Protein AF-A0A1G6GCM0-F1 (afdb_monomer_lite)

Radius of gyration: 21.01 Å; chains: 1; bounding box: 24×16×74 Å

pLDDT: mean 83.87, std 14.36, range [47.84, 96.88]

Secondary structure (DSSP, 8-state):
---------------PPPPEEEEEEE-TTS-EEEEEEE-HHHHHHHHHHHH-

Sequence (52 aa):
PCNSPTVKLEVKQPEGEPPIKWIKLQLVSGATLFLRNTTVLDLSLLLNKMIG

Foldseek 3Di:
DDPDDDPPPPPPDPPAPFFDAWDWDQDPVRDIDIDGRHHPVRVVVVVVVVVD

Structure (mmCIF, N/CA/C/O backbone):
data_AF-A0A1G6GCM0-F1
#
_entry.id   AF-A0A1G6GCM0-F1
#
loop_
_atom_site.group_PDB
_atom_site.id
_atom_site.type_symbol
_atom_site.label_atom_id
_atom_site.label_alt_id
_atom_site.label_comp_id
_atom_site.label_asym_id
_atom_site.label_entity_id
_atom_site.label_seq_id
_atom_site.pdbx_PDB_ins_code
_atom_site.Cartn_x
_atom_site.Cartn_y
_atom_site.Cartn_z
_atom_site.occupancy
_atom_site.B_iso_or_equiv
_atom_site.auth_seq_id
_atom_site.auth_comp_id
_atom_site.auth_asym_id
_atom_site.auth_atom_id
_atom_site.pdbx_PDB_model_num
ATOM 1 N N . PRO A 1 1 ? 3.271 10.652 60.095 1.00 50.22 1 PRO A N 1
ATOM 2 C CA . PRO A 1 1 ? 2.381 10.553 58.913 1.00 50.22 1 PRO A CA 1
ATOM 3 C C . PRO A 1 1 ? 3.106 11.062 57.659 1.00 50.22 1 PRO A C 1
ATOM 5 O O . PRO A 1 1 ? 3.340 12.258 57.525 1.00 50.22 1 PRO A O 1
ATOM 8 N N . CYS A 1 2 ? 3.555 10.143 56.804 1.00 47.84 2 CYS A N 1
ATOM 9 C CA . CYS A 1 2 ? 4.243 10.472 55.558 1.00 47.84 2 CYS A CA 1
ATOM 10 C C . CYS A 1 2 ? 3.189 10.595 54.450 1.00 47.84 2 CYS A C 1
ATOM 12 O O . CYS A 1 2 ? 2.678 9.584 53.976 1.00 47.84 2 CYS A O 1
ATOM 14 N N . ASN A 1 3 ? 2.814 11.820 54.082 1.00 56.81 3 ASN A N 1
ATOM 15 C CA . ASN A 1 3 ? 1.930 12.065 52.942 1.00 56.81 3 ASN A CA 1
ATOM 16 C C . ASN A 1 3 ? 2.789 12.183 51.682 1.00 56.81 3 ASN A C 1
ATOM 18 O O . ASN A 1 3 ? 3.075 13.280 51.209 1.00 56.81 3 ASN A O 1
ATOM 22 N N . SER A 1 4 ? 3.255 11.047 51.170 1.00 66.12 4 SER A N 1
ATOM 23 C CA . SER A 1 4 ? 3.897 10.999 49.859 1.00 66.12 4 SER A CA 1
ATOM 24 C C . SER A 1 4 ? 2.820 11.188 48.7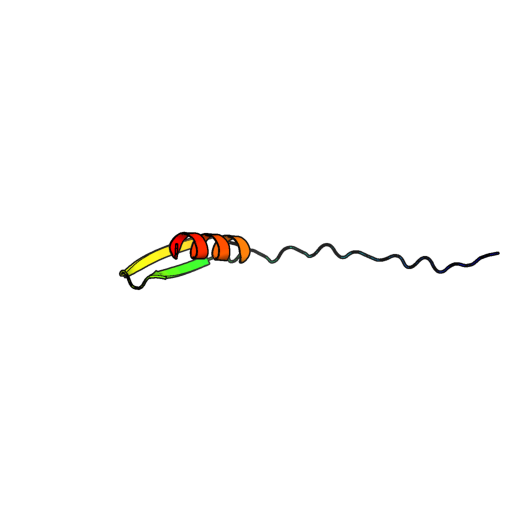81 1.00 66.12 4 SER A C 1
ATOM 26 O O . SER A 1 4 ? 1.857 10.418 48.766 1.00 66.12 4 SER A O 1
ATOM 28 N N . PRO A 1 5 ? 2.926 12.185 47.883 1.00 63.00 5 PRO A N 1
ATOM 29 C CA . PRO A 1 5 ? 1.939 12.380 46.831 1.00 63.00 5 PRO A CA 1
ATOM 30 C C . PRO A 1 5 ? 2.035 11.223 45.834 1.00 63.00 5 PRO A C 1
ATOM 32 O O . PRO A 1 5 ? 2.988 11.114 45.065 1.00 63.00 5 PRO A O 1
ATOM 35 N N . THR A 1 6 ? 1.050 10.327 45.848 1.00 69.25 6 THR A N 1
ATOM 36 C CA . THR A 1 6 ? 0.911 9.306 44.809 1.00 69.25 6 THR A CA 1
ATOM 37 C C . THR A 1 6 ? 0.385 9.982 43.548 1.00 69.25 6 THR A C 1
ATOM 39 O O . THR A 1 6 ? -0.813 10.227 43.412 1.00 69.25 6 THR A O 1
ATOM 42 N N . VAL A 1 7 ? 1.283 10.307 42.620 1.00 69.81 7 VAL A N 1
ATOM 43 C CA . VAL A 1 7 ? 0.895 10.732 41.273 1.00 69.81 7 VAL A CA 1
ATOM 44 C C . VAL A 1 7 ? 0.303 9.513 40.569 1.00 69.81 7 VAL A C 1
ATOM 46 O O . VAL A 1 7 ? 1.020 8.587 40.194 1.00 69.81 7 VAL A O 1
ATOM 49 N N . LYS A 1 8 ? -1.024 9.486 40.417 1.00 67.31 8 LYS A N 1
ATOM 50 C CA . LYS A 1 8 ? -1.701 8.531 39.536 1.00 67.31 8 LYS A CA 1
ATOM 51 C C . LYS A 1 8 ? -1.374 8.934 38.100 1.00 67.31 8 LYS A C 1
ATOM 53 O O . LYS A 1 8 ? -2.010 9.825 37.549 1.00 67.31 8 LYS A O 1
ATOM 58 N N . LEU A 1 9 ? -0.333 8.329 37.531 1.00 69.81 9 LEU A N 1
ATOM 59 C CA . LEU A 1 9 ? -0.014 8.479 36.118 1.00 69.81 9 LEU A CA 1
ATOM 60 C C . LEU A 1 9 ? -1.104 7.753 35.326 1.00 69.81 9 LEU A C 1
ATOM 62 O O . LEU A 1 9 ? -1.083 6.531 35.186 1.00 69.81 9 LEU A O 1
ATOM 66 N N . GLU A 1 10 ? -2.103 8.500 34.874 1.00 63.38 10 GLU A N 1
ATOM 67 C CA . GLU A 1 10 ? -3.122 7.988 33.970 1.00 63.38 10 GLU A CA 1
ATOM 68 C C . GLU A 1 10 ? -2.452 7.793 32.606 1.00 63.38 10 GLU A C 1
ATOM 70 O O . GLU A 1 10 ? -2.304 8.723 31.811 1.00 63.38 10 GLU A O 1
ATOM 75 N N . VAL A 1 11 ? -1.936 6.584 32.372 1.00 67.62 11 VAL A N 1
ATOM 76 C CA . VAL A 1 11 ? -1.411 6.188 31.067 1.00 67.62 11 VAL A CA 1
ATOM 77 C C . VAL A 1 11 ? -2.609 6.124 30.133 1.00 67.62 11 VAL A C 1
ATOM 79 O O . VAL A 1 11 ? -3.306 5.113 30.064 1.00 67.62 11 VAL A O 1
ATOM 82 N N . LYS A 1 12 ? -2.880 7.228 29.434 1.00 66.00 12 LYS A N 1
ATOM 83 C CA . LYS A 1 12 ? -3.781 7.208 28.289 1.00 66.00 12 LYS A CA 1
ATOM 84 C C . LYS A 1 12 ? -3.180 6.224 27.296 1.00 66.00 12 LYS A C 1
ATOM 86 O O . LYS A 1 12 ? -2.123 6.492 26.724 1.00 66.00 12 LYS A O 1
ATOM 91 N N . GLN A 1 13 ? -3.815 5.061 27.153 1.00 63.72 13 GLN A N 1
ATOM 92 C CA . GLN A 1 13 ? -3.537 4.183 26.028 1.00 63.72 13 GLN A CA 1
ATOM 93 C C . GLN A 1 13 ? -3.638 5.050 24.773 1.00 63.72 13 GLN A C 1
ATOM 95 O O . GLN A 1 13 ? -4.628 5.776 24.646 1.00 63.72 13 GLN A O 1
ATOM 100 N N . PRO A 1 14 ? -2.626 5.051 23.891 1.00 65.50 14 PRO A N 1
ATOM 101 C CA . PRO A 1 14 ? -2.783 5.721 22.619 1.00 65.50 14 PRO A CA 1
ATOM 102 C C . PRO A 1 14 ? -3.973 5.050 21.939 1.00 65.50 14 PRO A C 1
ATOM 104 O O . PRO A 1 14 ? -3.914 3.863 21.616 1.00 65.50 14 PRO A O 1
ATOM 107 N N . GLU A 1 15 ? -5.082 5.781 21.810 1.00 69.88 15 GLU A N 1
ATOM 108 C CA . GLU A 1 15 ? -6.166 5.375 20.930 1.00 69.88 15 GLU A CA 1
ATOM 109 C C . GLU A 1 15 ? -5.509 5.198 19.564 1.00 69.88 15 GLU A C 1
ATOM 111 O O . GLU A 1 15 ? -4.973 6.155 19.004 1.00 69.88 15 GLU A O 1
ATOM 116 N N . GLY A 1 16 ? -5.397 3.946 19.113 1.00 71.75 16 GLY A N 1
ATOM 117 C CA . GLY A 1 16 ? -4.713 3.642 17.864 1.00 71.75 16 GLY A CA 1
ATOM 118 C C . GLY A 1 16 ? -5.316 4.497 16.757 1.00 71.75 16 GLY A C 1
ATOM 119 O O . GLY A 1 16 ? -6.541 4.614 16.682 1.00 71.75 16 GLY A O 1
ATOM 120 N N . GLU A 1 17 ? -4.469 5.123 15.935 1.00 76.38 17 GLU A N 1
ATOM 121 C CA . GLU A 1 17 ? -4.968 5.964 14.851 1.00 76.38 17 GLU A CA 1
ATOM 122 C C . GLU A 1 17 ? -5.982 5.178 14.008 1.00 76.38 17 GLU A C 1
ATOM 124 O O . GLU A 1 17 ? -5.723 4.023 13.637 1.00 76.38 17 GLU A O 1
ATOM 129 N N . PRO A 1 18 ? -7.149 5.773 13.707 1.00 83.81 18 PRO A N 1
ATOM 130 C CA . PRO A 1 18 ? -8.152 5.098 12.911 1.00 83.81 18 PRO A CA 1
ATOM 131 C C . PRO A 1 18 ? -7.581 4.770 11.522 1.00 83.81 18 PRO A C 1
ATOM 133 O O . PRO A 1 18 ? -6.848 5.576 10.941 1.00 83.81 18 PRO A O 1
ATOM 136 N N . PRO A 1 19 ? -7.921 3.603 10.951 1.00 91.38 19 PRO A N 1
ATOM 137 C CA . PRO A 1 19 ? -7.374 3.188 9.670 1.00 91.38 19 PRO A CA 1
ATOM 138 C C . PRO A 1 19 ? -7.832 4.112 8.539 1.00 91.38 19 PRO A C 1
ATOM 140 O O . PRO A 1 19 ? -8.962 4.615 8.514 1.00 91.38 19 PRO A O 1
ATOM 143 N N . ILE A 1 20 ? -6.974 4.269 7.533 1.00 94.50 20 ILE A N 1
ATOM 144 C CA . ILE A 1 20 ? -7.307 4.981 6.304 1.00 94.50 20 ILE A CA 1
ATOM 145 C C . ILE A 1 20 ? -8.296 4.118 5.525 1.00 94.50 20 ILE A C 1
ATOM 147 O O . ILE A 1 20 ? -7.981 3.009 5.087 1.00 94.50 20 ILE A O 1
ATOM 151 N N . LYS A 1 21 ? -9.517 4.626 5.338 1.00 95.56 21 LYS A N 1
ATOM 152 C CA . LYS A 1 21 ? -10.607 3.863 4.712 1.00 95.56 21 LYS A CA 1
ATOM 153 C C . LYS A 1 21 ? -10.280 3.433 3.282 1.00 95.56 21 LYS A C 1
ATOM 155 O O . LYS A 1 21 ? -10.611 2.309 2.911 1.00 95.56 21 LYS A O 1
ATOM 160 N N . TRP A 1 22 ? -9.639 4.307 2.502 1.00 96.44 22 TRP A N 1
ATOM 161 C CA . TRP A 1 22 ? -9.376 4.099 1.078 1.00 96.44 22 TRP A CA 1
ATOM 162 C C . TRP A 1 22 ? -8.079 4.769 0.650 1.00 96.44 22 TRP A C 1
ATOM 164 O O . TRP A 1 22 ? -7.870 5.944 0.941 1.00 96.44 22 TRP A O 1
ATOM 174 N N . ILE A 1 23 ? -7.252 4.044 -0.096 1.00 95.75 23 ILE A N 1
ATOM 175 C CA . ILE A 1 23 ? -6.038 4.569 -0.722 1.00 95.75 23 ILE A CA 1
ATOM 176 C C . ILE A 1 23 ? -6.009 4.094 -2.172 1.00 95.75 23 ILE A C 1
ATOM 178 O O . ILE A 1 23 ? -6.220 2.912 -2.447 1.00 95.75 23 ILE A O 1
ATOM 182 N N . LYS A 1 24 ? -5.726 5.013 -3.097 1.00 96.88 24 LYS A N 1
ATOM 183 C CA . LYS A 1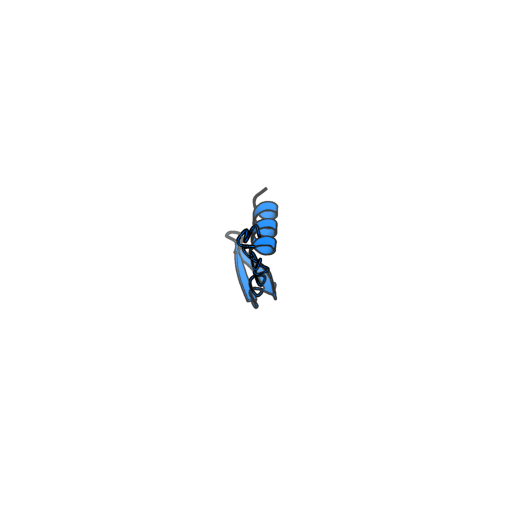 24 ? -5.396 4.707 -4.492 1.00 96.88 24 LYS A CA 1
ATOM 184 C C . LYS A 1 24 ? -3.940 5.098 -4.730 1.00 96.88 24 LYS A C 1
ATOM 186 O O . LYS A 1 24 ? -3.620 6.282 -4.705 1.00 96.88 24 LYS A O 1
ATOM 191 N N . LEU A 1 25 ? -3.078 4.115 -4.969 1.00 95.06 25 LEU A N 1
ATOM 192 C CA . LEU A 1 25 ? -1.676 4.322 -5.337 1.00 95.06 25 LEU A CA 1
ATOM 193 C C . LEU A 1 25 ? -1.522 4.094 -6.837 1.00 95.06 25 LEU A C 1
ATOM 195 O O . LEU A 1 25 ? -1.908 3.041 -7.339 1.00 95.06 25 LEU A O 1
ATOM 199 N N . GLN A 1 26 ? -0.951 5.062 -7.547 1.00 96.06 26 GLN A N 1
ATOM 200 C CA . GLN A 1 26 ? -0.576 4.913 -8.952 1.00 96.06 26 GLN A CA 1
ATOM 201 C C . GLN A 1 26 ? 0.943 4.855 -9.047 1.00 96.06 26 GLN A C 1
ATOM 203 O O . GLN A 1 26 ? 1.631 5.756 -8.573 1.00 96.06 26 GLN A O 1
ATOM 208 N N . LEU A 1 27 ? 1.458 3.776 -9.627 1.00 92.19 27 LEU A N 1
ATOM 209 C CA . LEU A 1 27 ? 2.886 3.581 -9.837 1.00 92.19 27 LEU A CA 1
ATOM 210 C C . LEU A 1 27 ? 3.300 4.152 -11.192 1.00 92.19 27 LEU A C 1
ATOM 212 O O . LEU A 1 27 ? 2.512 4.180 -12.137 1.00 92.19 27 LEU A O 1
ATOM 216 N N . VAL A 1 28 ? 4.575 4.523 -11.315 1.00 94.06 28 VAL A N 1
ATOM 217 C CA . VAL A 1 28 ? 5.166 4.995 -12.581 1.00 94.06 28 VAL A CA 1
ATOM 218 C C . VAL A 1 28 ? 5.103 3.952 -13.701 1.00 94.06 28 VAL A C 1
ATOM 220 O O . VAL A 1 28 ? 5.077 4.313 -14.870 1.00 94.06 28 VAL A O 1
ATOM 223 N N . SER A 1 29 ? 5.004 2.663 -13.358 1.00 93.38 29 SER A N 1
ATOM 224 C CA . SER A 1 29 ? 4.777 1.576 -14.318 1.00 93.38 29 SER A CA 1
ATOM 225 C C . SER A 1 29 ? 3.380 1.595 -14.954 1.00 93.38 29 SER A C 1
ATOM 227 O O . SER A 1 29 ? 3.097 0.782 -15.829 1.00 93.38 29 SER A O 1
ATOM 229 N N . GLY A 1 30 ? 2.484 2.472 -14.492 1.00 95.31 30 GLY A N 1
ATOM 230 C CA . GLY A 1 30 ? 1.077 2.517 -14.887 1.00 95.31 30 GLY A CA 1
ATOM 231 C C . GLY A 1 30 ? 0.170 1.601 -14.058 1.00 95.31 30 GLY A C 1
ATOM 232 O O . GLY A 1 30 ? -1.053 1.703 -14.151 1.00 95.31 30 GLY A O 1
ATOM 233 N N . ALA A 1 31 ? 0.732 0.739 -13.203 1.00 94.62 31 ALA A N 1
ATOM 234 C CA . ALA A 1 31 ? -0.056 -0.089 -12.295 1.00 94.62 31 ALA A CA 1
ATOM 235 C C . ALA A 1 31 ? -0.772 0.766 -11.235 1.00 94.62 31 ALA A C 1
ATOM 237 O O . ALA A 1 31 ? -0.240 1.764 -10.746 1.00 94.62 31 ALA A O 1
ATOM 238 N N . THR A 1 32 ? -1.986 0.361 -10.856 1.00 96.25 32 THR A N 1
ATOM 239 C CA . THR A 1 32 ? -2.769 1.021 -9.803 1.00 96.25 32 THR A CA 1
ATOM 240 C C . THR A 1 32 ? -3.126 0.017 -8.710 1.00 96.25 32 THR A C 1
ATOM 242 O O . THR A 1 32 ? -3.677 -1.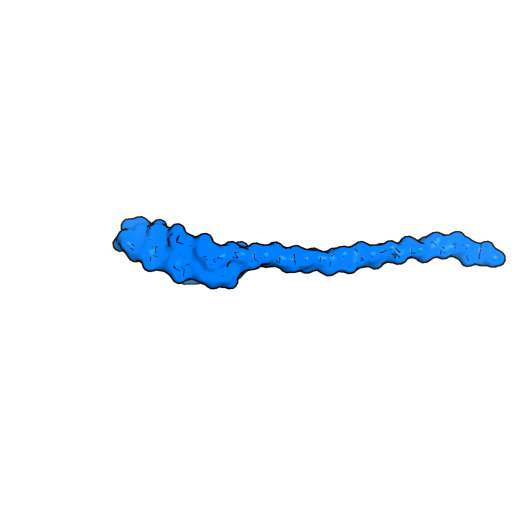041 -9.005 1.00 96.25 32 THR A O 1
ATOM 245 N N . LEU A 1 33 ? -2.852 0.364 -7.452 1.00 94.56 33 LEU A N 1
ATOM 246 C CA . LEU A 1 33 ? -3.241 -0.408 -6.272 1.00 94.56 33 LEU A CA 1
ATOM 247 C C . LEU A 1 33 ? -4.356 0.313 -5.520 1.00 94.56 33 LEU A C 1
ATOM 249 O O . LEU A 1 33 ? -4.295 1.523 -5.295 1.00 94.56 33 LEU A O 1
ATOM 253 N N . PHE A 1 34 ? -5.355 -0.455 -5.099 1.00 96.12 34 PHE A N 1
ATOM 254 C CA . PHE A 1 34 ? -6.444 0.021 -4.258 1.00 96.12 34 PHE A CA 1
ATOM 255 C C . PHE A 1 34 ? -6.378 -0.693 -2.917 1.00 96.12 34 PHE A C 1
ATOM 257 O O . PHE A 1 34 ? -6.501 -1.915 -2.857 1.00 96.12 34 PHE A O 1
ATOM 264 N N . LEU A 1 35 ? -6.198 0.074 -1.848 1.00 95.12 35 LEU A N 1
ATOM 265 C CA . LEU A 1 35 ? -6.144 -0.436 -0.484 1.00 95.12 35 LEU A CA 1
ATOM 266 C C . LEU A 1 35 ? -7.356 0.079 0.286 1.00 95.12 35 LEU A C 1
ATOM 268 O O . LEU A 1 35 ? -7.816 1.205 0.072 1.00 95.12 35 LEU A O 1
ATOM 272 N N . ARG A 1 36 ? -7.884 -0.760 1.173 1.00 95.75 36 ARG A N 1
ATOM 273 C CA . ARG A 1 36 ? -8.995 -0.412 2.055 1.00 95.75 36 ARG A CA 1
ATOM 274 C C . ARG A 1 36 ? -8.581 -0.633 3.494 1.00 95.75 36 ARG A C 1
ATOM 276 O O . ARG A 1 36 ? -7.892 -1.606 3.788 1.00 95.75 36 ARG A O 1
ATOM 283 N N . ASN A 1 37 ? -9.069 0.234 4.370 1.00 95.44 37 ASN A N 1
ATOM 284 C CA . ASN A 1 37 ? -8.975 0.073 5.817 1.00 95.44 37 ASN A CA 1
ATOM 285 C C . ASN A 1 37 ? -7.538 -0.215 6.304 1.00 95.44 37 ASN A C 1
ATOM 287 O O . ASN A 1 37 ? -7.309 -1.125 7.095 1.00 95.44 37 ASN A O 1
ATOM 291 N N . THR A 1 38 ? -6.572 0.533 5.773 1.00 93.94 38 THR A N 1
ATOM 292 C CA . THR A 1 38 ? -5.131 0.309 5.952 1.00 93.94 38 THR A CA 1
ATOM 293 C C . THR A 1 38 ? -4.563 1.312 6.949 1.00 93.94 38 THR A C 1
ATOM 295 O O . THR A 1 38 ? -4.878 2.500 6.870 1.00 93.94 38 THR A O 1
ATOM 298 N N . THR A 1 39 ? -3.729 0.866 7.889 1.00 94.19 39 THR A N 1
ATOM 299 C CA . THR A 1 39 ? -3.040 1.781 8.812 1.00 94.19 39 THR A CA 1
ATOM 300 C C . THR A 1 39 ? -1.822 2.426 8.145 1.00 94.19 39 THR A C 1
ATOM 302 O O . THR A 1 39 ? -1.307 1.931 7.139 1.00 94.19 39 THR A O 1
ATOM 305 N N . VAL A 1 40 ? -1.318 3.522 8.718 1.00 92.00 40 VAL A N 1
ATOM 306 C CA . VAL A 1 40 ? -0.073 4.159 8.251 1.00 92.00 40 VAL A CA 1
ATOM 307 C C . VAL A 1 40 ? 1.110 3.185 8.328 1.00 92.00 40 VAL A C 1
ATOM 309 O O . VAL A 1 40 ? 1.952 3.162 7.428 1.00 92.00 40 VAL A O 1
ATOM 312 N N . LEU A 1 41 ? 1.153 2.341 9.364 1.00 93.12 41 LEU A N 1
ATOM 313 C CA . LEU A 1 41 ? 2.203 1.337 9.547 1.00 93.12 41 LEU A CA 1
ATOM 314 C C . LEU A 1 41 ? 2.146 0.251 8.466 1.00 93.12 41 LEU A C 1
ATOM 316 O O . LEU A 1 41 ? 3.170 -0.048 7.851 1.00 93.12 41 LEU A O 1
ATOM 320 N N . ASP A 1 42 ? 0.958 -0.286 8.179 1.00 92.62 42 ASP A N 1
ATOM 321 C CA . ASP A 1 42 ? 0.777 -1.306 7.137 1.00 92.62 42 ASP A CA 1
ATOM 322 C C . ASP A 1 42 ? 1.141 -0.762 5.754 1.00 92.62 42 ASP A C 1
ATOM 324 O O . ASP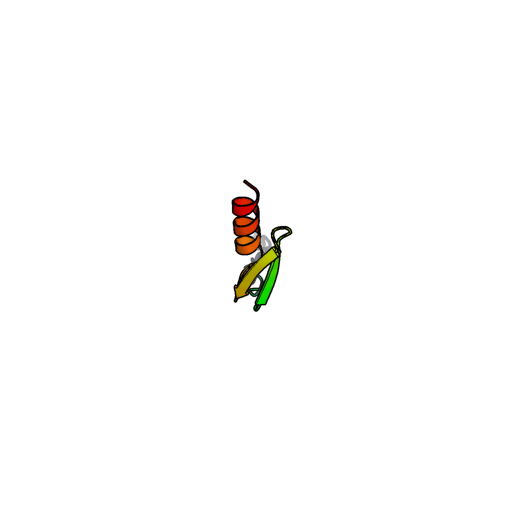 A 1 42 ? 1.832 -1.426 4.978 1.00 92.62 42 ASP A O 1
ATOM 328 N N . LEU A 1 43 ? 0.715 0.471 5.457 1.00 93.75 43 LEU A N 1
ATOM 329 C CA . LEU A 1 43 ? 1.060 1.153 4.214 1.00 93.75 43 LEU A CA 1
ATOM 330 C C . LEU A 1 43 ? 2.575 1.343 4.088 1.00 93.75 43 LEU A C 1
ATOM 332 O O . LEU A 1 43 ? 3.141 1.060 3.034 1.00 93.75 43 LEU A O 1
ATOM 336 N N . SER A 1 44 ? 3.236 1.785 5.158 1.00 94.25 44 SER A N 1
ATOM 337 C CA . SER A 1 44 ? 4.690 1.980 5.176 1.00 94.25 44 SER A CA 1
ATOM 338 C C . SER A 1 44 ? 5.430 0.666 4.934 1.00 94.25 44 SER A C 1
ATOM 340 O O . SER A 1 44 ? 6.380 0.620 4.153 1.00 94.25 44 SER A O 1
ATOM 342 N N . LEU A 1 45 ? 4.984 -0.426 5.557 1.00 95.06 45 LEU A N 1
ATOM 343 C CA . LEU A 1 45 ? 5.569 -1.749 5.351 1.00 95.06 45 LEU A CA 1
ATOM 344 C C . LEU A 1 45 ? 5.371 -2.242 3.911 1.00 95.06 45 LEU A C 1
ATOM 346 O O . LEU A 1 45 ? 6.301 -2.790 3.320 1.00 95.06 45 LEU A O 1
ATOM 350 N N . LEU A 1 46 ? 4.179 -2.045 3.343 1.00 93.12 46 LEU A N 1
ATOM 351 C CA . LEU A 1 46 ? 3.875 -2.403 1.957 1.00 93.12 46 LEU A CA 1
ATOM 352 C C . LEU A 1 46 ? 4.778 -1.648 0.978 1.00 93.12 46 LEU A C 1
ATOM 354 O O . LEU A 1 46 ? 5.397 -2.275 0.122 1.00 93.12 46 LEU A O 1
ATOM 358 N N . LEU A 1 47 ? 4.871 -0.324 1.116 1.00 92.81 47 LEU A N 1
ATOM 359 C CA . LEU A 1 47 ? 5.697 0.506 0.240 1.00 92.81 47 LEU A CA 1
ATOM 360 C C . LEU A 1 47 ? 7.173 0.116 0.331 1.00 92.81 47 LEU A C 1
ATOM 362 O O . LEU A 1 47 ? 7.802 -0.069 -0.704 1.00 92.81 47 LEU A O 1
ATOM 366 N N . ASN A 1 48 ? 7.702 -0.110 1.537 1.00 94.81 48 ASN A N 1
ATOM 367 C CA . ASN A 1 48 ? 9.078 -0.584 1.710 1.00 94.81 48 ASN A CA 1
ATOM 368 C C . ASN A 1 48 ? 9.332 -1.905 0.969 1.00 94.81 48 ASN A C 1
ATOM 370 O O . ASN A 1 48 ? 10.314 -2.021 0.245 1.00 94.81 48 ASN A O 1
ATOM 374 N N . LYS A 1 49 ? 8.416 -2.879 1.071 1.00 91.69 49 LYS A N 1
ATOM 375 C CA . LYS A 1 49 ? 8.535 -4.157 0.342 1.00 91.69 49 LYS A CA 1
ATOM 376 C C . LYS A 1 49 ? 8.515 -3.998 -1.178 1.00 91.69 49 LYS A C 1
ATOM 378 O O . LYS A 1 49 ? 9.049 -4.850 -1.877 1.00 91.69 49 LYS A O 1
ATOM 383 N N . MET A 1 50 ? 7.857 -2.962 -1.691 1.00 90.12 50 MET A N 1
ATOM 384 C CA . MET A 1 50 ? 7.764 -2.714 -3.130 1.00 90.12 50 MET A CA 1
ATOM 385 C C . MET A 1 50 ? 8.995 -2.013 -3.702 1.00 90.12 50 MET A C 1
ATOM 387 O O . MET A 1 50 ? 9.251 -2.147 -4.896 1.00 90.12 50 MET A O 1
ATOM 391 N N . ILE A 1 51 ? 9.716 -1.2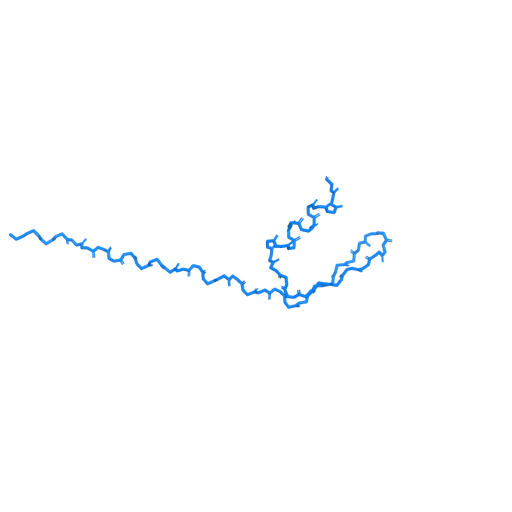45 -2.884 1.00 88.38 51 ILE A N 1
ATOM 392 C CA . ILE A 1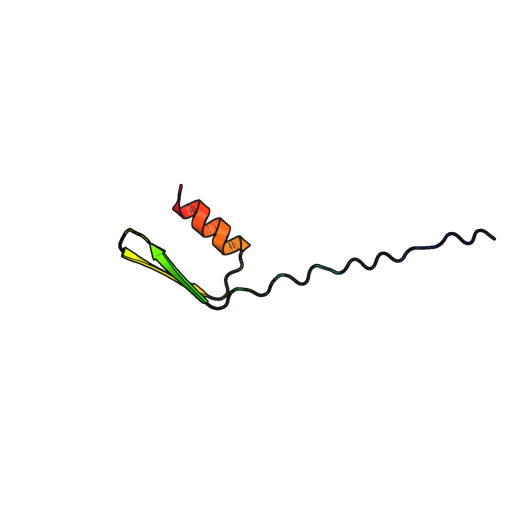 51 ? 10.898 -0.493 -3.324 1.00 88.38 51 ILE A CA 1
ATOM 393 C C . ILE A 1 51 ? 12.133 -1.408 -3.399 1.00 88.38 51 ILE A C 1
ATOM 395 O O . ILE A 1 51 ? 12.969 -1.191 -4.273 1.00 88.38 51 ILE A O 1
ATOM 399 N N . GLY A 1 52 ? 12.179 -2.470 -2.582 1.00 68.88 52 GLY A N 1
ATOM 400 C CA . GLY A 1 52 ? 13.292 -3.425 -2.539 1.00 68.88 52 GLY A CA 1
ATOM 401 C C . GLY A 1 52 ? 14.380 -2.986 -1.577 1.00 68.88 52 GLY A C 1
ATOM 402 O O . GLY A 1 52 ? 15.058 -1.981 -1.877 1.00 68.88 52 GLY A O 1
#

Organism: Bacteroides ovatus (NCBI:txid28116)